Protein AF-A0A9Q9S8G8-F1 (afdb_monomer)

Solvent-accessible surface area (backbone atoms only — not comparable to full-atom values): 2773 Å² total; per-residue (Å²): 138,88,82,92,67,94,69,68,98,61,92,84,83,79,93,68,95,53,71,72,58,53,59,58,49,47,43,50,48,69,26,93,87,3,66,72,58,67,119

Sequence (39 aa):
MFRHVKQLQYTVRVAEPNPGLANLLLEQFGGPQGELAAG

Radius of gyration: 13.03 Å; Cα contacts (8 Å, |Δi|>4): 17; chains: 1; bounding box: 23×26×33 Å

Structure (mmCIF, N/CA/C/O backbone):
data_AF-A0A9Q9S8G8-F1
#
_entry.id   AF-A0A9Q9S8G8-F1
#
loop_
_atom_site.group_PDB
_atom_site.id
_atom_site.type_symbol
_atom_site.label_atom_id
_atom_site.label_alt_id
_atom_site.label_comp_id
_atom_site.label_asym_id
_atom_site.label_entity_id
_atom_site.label_seq_id
_atom_site.pdbx_PDB_ins_code
_atom_site.Cartn_x
_atom_site.Cartn_y
_atom_site.Cartn_z
_atom_site.occupancy
_atom_site.B_iso_or_equiv
_atom_site.auth_seq_id
_atom_site.auth_comp_id
_atom_site.auth_asym_id
_atom_site.auth_atom_id
_atom_site.pdbx_PDB_model_num
ATOM 1 N N . MET A 1 1 ? -16.450 -4.065 20.110 1.00 88.69 1 MET A N 1
ATOM 2 C CA . MET A 1 1 ? -15.348 -5.047 20.249 1.00 88.69 1 MET A CA 1
ATOM 3 C C . MET A 1 1 ? -14.852 -5.386 18.852 1.00 88.69 1 MET A C 1
ATOM 5 O O . MET A 1 1 ? -15.690 -5.598 17.987 1.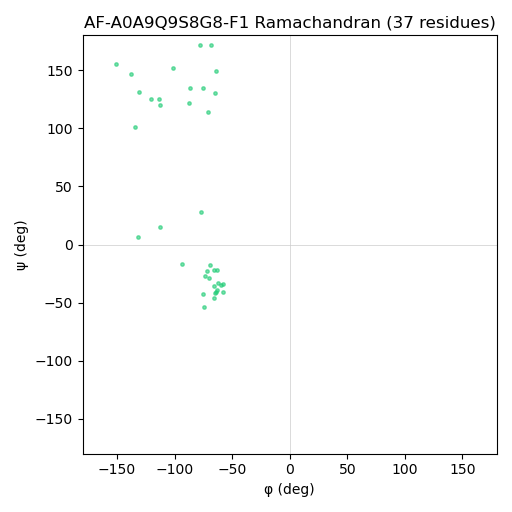00 88.69 1 MET A O 1
ATOM 9 N N . PHE A 1 2 ? -13.539 -5.397 18.617 1.00 93.88 2 PHE A N 1
ATOM 10 C CA . PHE A 1 2 ? -12.949 -5.681 17.301 1.00 93.88 2 PHE A CA 1
ATOM 11 C C . PHE A 1 2 ? -12.420 -7.120 17.230 1.00 93.88 2 PHE A C 1
ATOM 13 O O . PHE A 1 2 ? -12.023 -7.685 18.249 1.00 93.88 2 PHE A O 1
ATOM 20 N N . ARG A 1 3 ? -12.396 -7.705 16.025 1.00 96.69 3 ARG A N 1
ATOM 21 C CA . ARG A 1 3 ? -11.819 -9.028 15.743 1.00 96.69 3 ARG A CA 1
ATOM 22 C C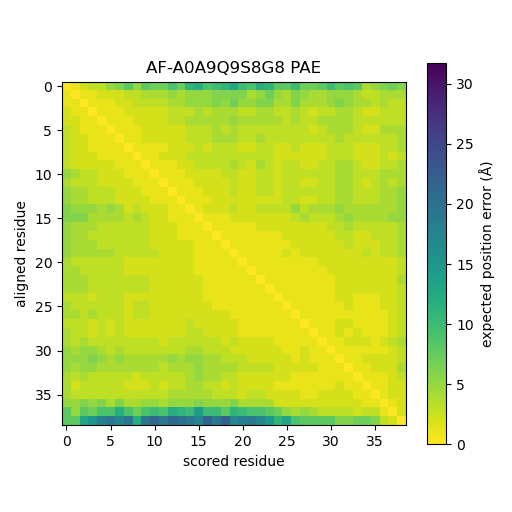 . ARG A 1 3 ? -10.891 -8.932 14.537 1.00 96.69 3 ARG A C 1
ATOM 24 O O . ARG A 1 3 ? -11.297 -8.433 13.495 1.00 96.69 3 ARG A O 1
ATOM 31 N N . HIS A 1 4 ? -9.683 -9.475 14.659 1.00 96.56 4 HIS A N 1
ATOM 32 C CA . HIS A 1 4 ? -8.765 -9.618 13.531 1.00 96.56 4 HIS A CA 1
ATOM 33 C C . HIS A 1 4 ? -9.037 -10.943 12.806 1.00 96.56 4 HIS A C 1
ATOM 35 O O . HIS A 1 4 ? -8.939 -12.018 13.401 1.00 96.56 4 HIS A O 1
ATOM 41 N N . VAL A 1 5 ? -9.348 -10.875 11.514 1.00 97.62 5 VAL A N 1
ATOM 42 C CA . VAL A 1 5 ? -9.457 -12.034 10.618 1.00 97.62 5 VAL A CA 1
ATOM 43 C C . VAL A 1 5 ? -8.329 -11.924 9.596 1.00 97.62 5 VAL A C 1
ATOM 45 O O . VAL A 1 5 ? -8.195 -10.894 8.952 1.00 97.62 5 VAL A O 1
ATOM 48 N N . LYS A 1 6 ? -7.498 -12.968 9.465 1.00 96.75 6 LYS A N 1
ATOM 49 C CA . LYS A 1 6 ? -6.298 -12.933 8.600 1.00 96.75 6 LYS A CA 1
ATOM 50 C C . LYS A 1 6 ? -6.618 -12.886 7.101 1.00 96.75 6 LYS A C 1
ATOM 52 O O . LYS A 1 6 ? -5.739 -12.605 6.295 1.00 96.75 6 LYS A O 1
ATOM 57 N N . GLN A 1 7 ? -7.843 -13.240 6.724 1.00 97.31 7 GLN A N 1
ATOM 58 C CA . GLN A 1 7 ? -8.293 -13.216 5.338 1.00 97.31 7 GLN A CA 1
ATOM 59 C C . GLN A 1 7 ? -8.544 -11.769 4.908 1.00 97.31 7 GLN A C 1
ATOM 61 O O . GLN A 1 7 ? -9.179 -11.008 5.635 1.00 97.31 7 GLN A O 1
ATOM 66 N N . LEU A 1 8 ? -8.062 -11.409 3.719 1.00 97.25 8 LEU A N 1
ATOM 67 C CA . LEU A 1 8 ? -8.352 -10.112 3.112 1.00 97.25 8 LEU A CA 1
ATOM 68 C C . LEU A 1 8 ? -9.854 -9.983 2.823 1.00 97.25 8 LEU A C 1
ATOM 70 O O . LEU A 1 8 ? -10.504 -10.976 2.497 1.00 97.25 8 LEU A O 1
ATOM 74 N N . GLN A 1 9 ? -10.379 -8.755 2.877 1.00 96.25 9 GLN A N 1
ATOM 75 C CA . GLN A 1 9 ? -11.774 -8.469 2.507 1.00 96.25 9 GLN A CA 1
ATOM 76 C C . GLN A 1 9 ? -12.063 -8.853 1.047 1.00 96.25 9 GLN A C 1
ATOM 78 O O . GLN A 1 9 ? -13.138 -9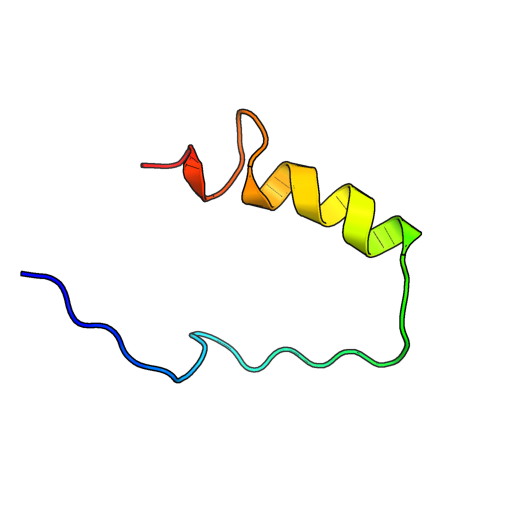.358 0.738 1.00 96.25 9 GLN A O 1
ATOM 83 N N . TYR A 1 10 ? -11.069 -8.675 0.170 1.00 97.00 10 TYR A N 1
ATOM 84 C CA . TYR A 1 10 ? -11.113 -9.067 -1.236 1.00 97.00 10 TYR A CA 1
ATOM 85 C C . TYR A 1 10 ? -9.789 -9.706 -1.660 1.00 97.00 10 TYR A C 1
ATOM 87 O O . TYR A 1 10 ? -8.716 -9.326 -1.187 1.00 97.00 10 TYR A O 1
ATOM 95 N N . THR A 1 11 ? -9.851 -10.680 -2.572 1.00 97.06 11 THR A N 1
ATOM 96 C CA . THR A 1 11 ? -8.647 -11.293 -3.144 1.00 97.06 11 THR A CA 1
ATOM 97 C 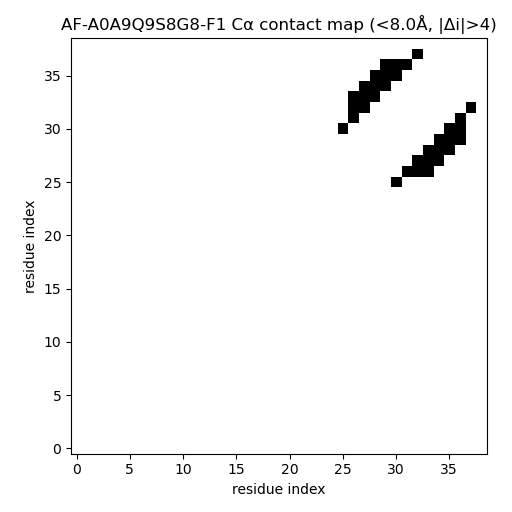C . THR A 1 11 ? -7.946 -10.309 -4.074 1.00 97.06 11 THR A C 1
ATOM 99 O O . THR A 1 11 ? -8.457 -9.982 -5.142 1.00 97.06 11 THR A O 1
ATOM 102 N N . VAL A 1 12 ? -6.744 -9.887 -3.694 1.00 95.62 12 VAL A N 1
ATOM 103 C CA . VAL A 1 12 ? -5.877 -9.057 -4.536 1.00 95.62 12 VAL A CA 1
ATOM 104 C C . VAL A 1 12 ? -5.040 -9.958 -5.445 1.00 95.62 12 VAL A C 1
ATOM 106 O O . VAL A 1 12 ? -4.482 -10.959 -4.994 1.00 95.62 12 VAL A O 1
ATOM 109 N N . ARG A 1 13 ? -4.947 -9.610 -6.732 1.00 97.00 13 ARG A N 1
ATOM 110 C CA . ARG A 1 13 ? -4.093 -10.287 -7.719 1.00 97.00 13 ARG A CA 1
ATOM 111 C C . ARG A 1 13 ? -3.107 -9.280 -8.296 1.00 97.00 13 ARG A C 1
ATOM 113 O O . ARG A 1 13 ? -3.526 -8.251 -8.814 1.00 97.00 13 ARG A O 1
ATOM 120 N N . VAL A 1 14 ? -1.818 -9.591 -8.219 1.00 95.81 14 VAL A N 1
ATOM 121 C CA . VAL A 1 14 ? -0.737 -8.766 -8.773 1.00 95.81 14 VAL A CA 1
ATOM 122 C C . VAL A 1 14 ? -0.115 -9.540 -9.927 1.00 95.81 14 VAL A C 1
ATOM 124 O O . VAL A 1 14 ? 0.344 -10.661 -9.725 1.00 95.81 14 VAL A O 1
ATOM 127 N N . ALA A 1 15 ? -0.154 -8.973 -11.133 1.00 97.50 15 ALA A N 1
ATOM 128 C CA . ALA A 1 15 ? 0.400 -9.620 -12.323 1.00 97.50 15 ALA A CA 1
ATOM 129 C C . ALA A 1 15 ? 1.934 -9.548 -12.344 1.00 97.50 15 ALA A C 1
ATOM 131 O O . ALA A 1 15 ? 2.598 -10.541 -12.627 1.00 97.50 15 ALA A O 1
ATOM 132 N N . GLU A 1 16 ? 2.487 -8.387 -11.994 1.00 98.12 16 GLU A N 1
ATOM 133 C CA . GLU A 1 16 ? 3.924 -8.128 -11.950 1.00 98.12 16 GLU A CA 1
ATOM 134 C C . GLU A 1 16 ? 4.257 -7.060 -10.892 1.00 98.12 16 GLU A C 1
ATOM 136 O O . GLU A 1 16 ? 3.390 -6.250 -10.541 1.00 98.12 16 GLU A O 1
ATOM 141 N N . PRO A 1 17 ? 5.489 -7.030 -10.355 1.00 97.88 17 PRO A N 1
ATOM 142 C CA . PRO A 1 17 ? 5.915 -5.971 -9.448 1.00 97.88 17 PRO A CA 1
ATOM 143 C C . PRO A 1 17 ? 5.949 -4.606 -10.147 1.00 97.88 17 PRO A C 1
ATOM 145 O O . PRO A 1 17 ? 6.580 -4.457 -11.190 1.00 97.88 17 PRO A O 1
ATOM 148 N N . ASN A 1 18 ? 5.342 -3.584 -9.536 1.00 98.06 18 ASN A N 1
ATOM 149 C CA . ASN A 1 18 ? 5.407 -2.209 -10.034 1.00 98.06 18 ASN A CA 1
ATOM 150 C C . ASN A 1 18 ? 5.696 -1.215 -8.888 1.00 98.06 18 ASN A C 1
ATOM 152 O O . ASN A 1 18 ? 4.778 -0.851 -8.147 1.00 98.06 18 ASN A O 1
ATOM 156 N N . PRO A 1 19 ? 6.951 -0.751 -8.733 1.00 97.88 19 PRO A N 1
ATOM 157 C CA . PRO A 1 19 ? 7.326 0.164 -7.654 1.00 97.88 19 PRO A CA 1
ATOM 158 C C . PRO A 1 19 ? 6.740 1.574 -7.825 1.00 97.88 19 PRO A C 1
ATOM 160 O O . PRO A 1 19 ? 6.463 2.243 -6.833 1.00 97.88 19 PRO A O 1
ATOM 163 N N . GLY A 1 20 ? 6.504 2.022 -9.063 1.00 98.19 20 GLY A N 1
ATOM 164 C CA . GLY A 1 20 ? 5.863 3.312 -9.327 1.00 98.19 20 GLY A CA 1
ATOM 165 C C . GLY A 1 20 ? 4.417 3.328 -8.836 1.00 98.19 20 GLY A C 1
ATOM 166 O O . GLY A 1 20 ? 4.018 4.239 -8.116 1.00 98.19 20 GLY A O 1
ATOM 167 N N . LEU A 1 21 ? 3.659 2.272 -9.144 1.00 97.69 21 LEU A N 1
ATOM 168 C CA . LEU A 1 21 ? 2.301 2.096 -8.628 1.00 97.69 21 LEU A CA 1
ATOM 169 C C . LEU A 1 21 ? 2.292 1.939 -7.102 1.00 97.69 21 LEU A C 1
ATOM 171 O O . LEU A 1 21 ? 1.448 2.535 -6.440 1.00 97.69 21 LEU A O 1
ATOM 175 N N . ALA A 1 22 ? 3.238 1.184 -6.534 1.00 97.69 22 ALA A N 1
ATOM 176 C CA . ALA A 1 22 ? 3.348 1.030 -5.084 1.00 97.69 22 ALA A CA 1
ATOM 177 C C . ALA A 1 22 ? 3.536 2.380 -4.370 1.00 97.69 22 ALA A C 1
ATOM 179 O O . ALA A 1 22 ? 2.889 2.618 -3.354 1.00 97.69 22 ALA A O 1
ATOM 180 N N . ASN A 1 23 ? 4.344 3.288 -4.930 1.00 97.94 23 ASN A N 1
ATOM 181 C CA . ASN A 1 23 ? 4.496 4.642 -4.394 1.00 97.94 23 ASN A CA 1
ATOM 182 C C . ASN A 1 23 ? 3.186 5.443 -4.439 1.00 97.94 23 ASN A C 1
ATOM 184 O O . ASN A 1 23 ? 2.885 6.151 -3.485 1.00 97.94 23 ASN A O 1
ATOM 188 N N . LEU A 1 24 ? 2.384 5.309 -5.502 1.00 97.56 24 LEU A N 1
ATOM 189 C CA . LEU A 1 24 ? 1.068 5.959 -5.577 1.00 97.56 24 LEU A CA 1
ATOM 190 C C . LEU A 1 24 ? 0.086 5.395 -4.536 1.00 97.56 24 LEU A C 1
ATOM 192 O O . LEU A 1 24 ? -0.705 6.142 -3.968 1.00 97.56 24 LEU A O 1
ATOM 196 N N . LEU A 1 25 ? 0.154 4.092 -4.243 1.00 97.50 25 LEU A N 1
ATOM 197 C CA . LEU A 1 25 ? -0.688 3.455 -3.223 1.00 97.50 25 LEU A CA 1
ATOM 198 C C . LEU A 1 25 ? -0.389 3.944 -1.797 1.00 97.50 25 LEU A C 1
ATOM 200 O O . LEU A 1 25 ? -1.271 3.859 -0.943 1.00 97.50 25 LEU A O 1
ATOM 204 N N . LEU A 1 26 ? 0.804 4.491 -1.529 1.00 97.69 26 LEU A N 1
ATOM 205 C CA . LEU A 1 26 ? 1.121 5.079 -0.221 1.00 97.69 26 LEU A CA 1
ATOM 206 C C . LEU A 1 26 ? 0.216 6.272 0.111 1.00 97.69 26 LEU A C 1
ATOM 208 O O . LEU A 1 26 ?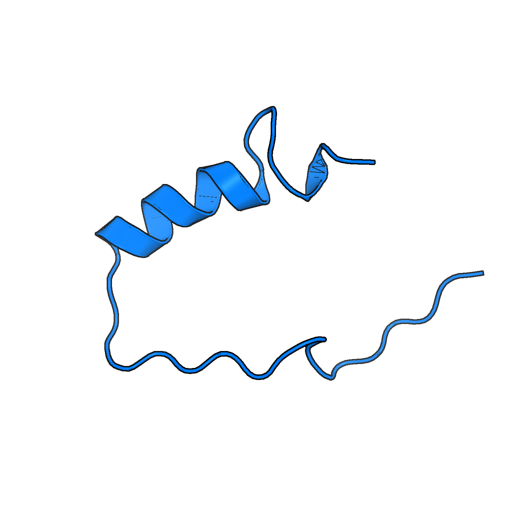 -0.150 6.436 1.273 1.00 97.69 26 LEU A O 1
ATOM 212 N N . GLU A 1 27 ? -0.203 7.047 -0.894 1.00 97.44 27 GLU A N 1
ATOM 213 C CA . GLU A 1 27 ? -1.133 8.167 -0.707 1.00 97.44 27 GLU A CA 1
ATOM 214 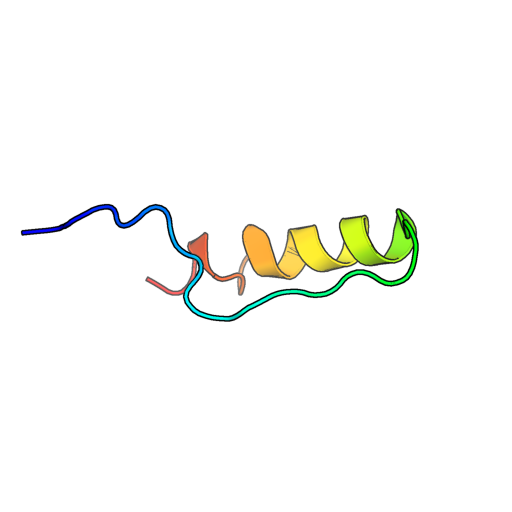C C . GLU A 1 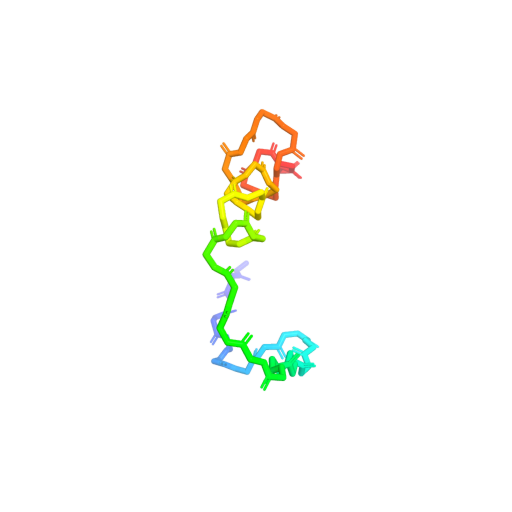27 ? -2.511 7.678 -0.243 1.00 97.44 27 GLU A C 1
ATOM 216 O O . GLU A 1 27 ? -3.099 8.234 0.677 1.00 97.44 27 GLU A O 1
ATOM 221 N N . GLN A 1 28 ? -3.013 6.583 -0.818 1.00 96.50 28 GLN A N 1
ATOM 222 C CA . GLN A 1 28 ? -4.284 5.997 -0.379 1.00 96.50 28 GLN A CA 1
ATOM 223 C C . GLN A 1 28 ? -4.164 5.271 0.962 1.00 96.50 28 GLN A C 1
ATOM 225 O O . GLN A 1 28 ? -5.139 5.181 1.696 1.00 96.50 28 GLN A O 1
ATOM 230 N N . PHE A 1 29 ? -2.984 4.762 1.316 1.00 97.00 29 PHE A N 1
ATOM 231 C CA . PHE A 1 29 ? -2.783 4.127 2.614 1.00 97.00 29 PHE A CA 1
ATOM 232 C C . PHE A 1 29 ? -2.707 5.158 3.751 1.00 97.00 29 PHE A C 1
ATOM 234 O O . PHE A 1 29 ? -3.448 5.046 4.724 1.00 97.00 29 PHE A O 1
ATOM 241 N N . GLY A 1 30 ? -1.827 6.157 3.637 1.00 95.81 30 GLY A N 1
ATOM 242 C CA . GLY A 1 30 ? -1.497 7.076 4.734 1.00 95.81 30 GLY A CA 1
ATOM 243 C C . GLY A 1 30 ? -1.522 8.563 4.385 1.00 95.81 30 GLY A C 1
ATOM 244 O O . GLY A 1 3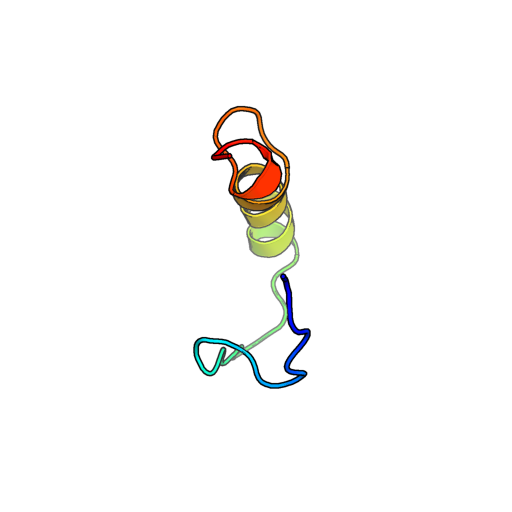0 ? -1.113 9.372 5.217 1.00 95.81 30 GLY A O 1
ATOM 245 N N . GLY A 1 31 ? -1.957 8.934 3.181 1.00 96.69 31 GLY A N 1
ATOM 246 C CA . GLY A 1 31 ? -2.146 10.330 2.800 1.00 96.69 31 GLY A CA 1
ATOM 247 C C . GLY A 1 31 ? -3.305 10.990 3.558 1.00 96.69 31 GLY A C 1
ATOM 248 O O . GLY A 1 31 ? -4.069 10.314 4.254 1.00 96.69 31 GLY A O 1
ATOM 249 N N . PRO A 1 32 ? -3.478 12.316 3.432 1.00 95.38 32 PRO A N 1
ATOM 250 C CA . PRO A 1 32 ? -4.468 13.065 4.209 1.00 95.38 32 PRO A CA 1
ATOM 251 C C . PRO A 1 32 ? -5.920 12.647 3.932 1.00 95.38 32 PRO A C 1
ATOM 253 O O . PRO A 1 32 ? -6.792 12.881 4.764 1.00 95.38 32 PRO A O 1
ATOM 256 N N . GLN A 1 33 ? -6.177 12.039 2.771 1.00 94.88 33 GLN A N 1
ATOM 257 C CA . GLN A 1 33 ? -7.466 11.458 2.381 1.00 94.88 33 GLN A CA 1
ATOM 258 C C . GLN A 1 33 ? -7.409 9.924 2.262 1.00 94.88 33 GLN A C 1
ATOM 260 O O . GLN A 1 33 ? -8.280 9.327 1.636 1.00 94.88 33 GLN A O 1
ATOM 265 N N . GLY A 1 34 ? -6.369 9.292 2.807 1.00 95.62 34 GLY A N 1
ATOM 266 C CA . GLY A 1 34 ? -6.189 7.846 2.763 1.00 95.62 34 GLY A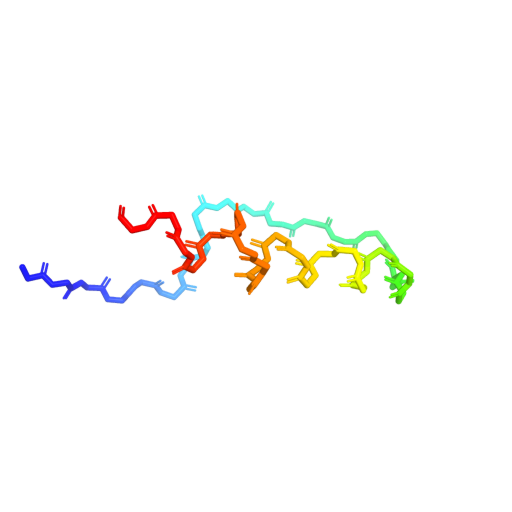 CA 1
ATOM 267 C C . GLY A 1 34 ? -7.050 7.091 3.779 1.00 95.62 34 GLY A C 1
ATOM 268 O O . GLY A 1 34 ? -7.645 7.668 4.689 1.00 95.62 34 GLY A O 1
ATOM 269 N N . GLU A 1 35 ? -7.053 5.767 3.661 1.00 96.12 35 GLU A N 1
ATOM 270 C CA . GLU A 1 35 ? -7.855 4.842 4.470 1.00 96.12 35 GLU A CA 1
ATOM 271 C C . GLU A 1 35 ? -7.583 4.969 5.976 1.00 96.12 35 GLU A C 1
ATOM 273 O O . GLU A 1 35 ? -8.496 4.834 6.786 1.00 96.12 35 GLU A O 1
ATOM 278 N N . LEU A 1 36 ? -6.340 5.267 6.378 1.00 94.12 36 LEU A N 1
ATOM 279 C CA . LEU A 1 36 ? -6.006 5.476 7.792 1.00 94.12 36 LEU A CA 1
ATOM 280 C C . LEU A 1 36 ? -6.564 6.790 8.366 1.00 94.12 36 LEU A C 1
ATOM 282 O O . LEU A 1 36 ? -6.713 6.896 9.582 1.00 94.12 36 LEU A O 1
ATOM 286 N N . ALA A 1 37 ? -6.850 7.782 7.518 1.00 94.06 37 ALA A N 1
ATOM 287 C CA . ALA A 1 37 ? -7.414 9.073 7.915 1.00 94.06 37 ALA A CA 1
ATOM 288 C C . ALA A 1 37 ? -8.951 9.103 7.833 1.00 94.06 37 ALA A C 1
ATOM 290 O O . ALA A 1 37 ? -9.575 9.972 8.440 1.00 94.06 37 ALA A O 1
ATOM 291 N N . ALA A 1 38 ? -9.561 8.153 7.119 1.00 87.50 38 ALA A N 1
ATOM 292 C CA . ALA A 1 38 ? -10.996 8.074 6.833 1.00 87.50 38 ALA A CA 1
ATOM 293 C C . ALA A 1 38 ? -11.864 7.560 8.007 1.00 87.50 38 ALA A C 1
ATOM 295 O O . ALA A 1 38 ? -12.896 6.937 7.768 1.00 87.50 38 ALA A O 1
ATOM 296 N N . GLY A 1 39 ? -11.418 7.783 9.250 1.00 63.19 39 GLY A N 1
ATOM 297 C CA . GLY A 1 39 ? -11.986 7.224 10.487 1.00 63.19 39 GLY A CA 1
ATOM 298 C C . GLY A 1 39 ? -13.494 7.367 10.679 1.00 63.19 39 GLY A C 1
ATOM 299 O O . GLY A 1 39 ? -14.091 8.339 10.167 1.00 63.19 39 GLY A O 1
#

Foldseek 3Di:
DDDDDPDDPDDDDDPDDDVVVVVVVVCQPDNCPHPVNPD

Organism: NCBI:txid2587529

Secondary structure (DSSP, 8-state):
-----SS-SS----SS--HHHHHHHHHHHHSTTSTTT--

Mean predicted aligned error: 2.99 Å

InterPro domains:
  IPR007760 Manganese catalase [PF05067] (1-38)
  IPR009078 Ferritin-like superfamily [SSF47240] (1-38)
  IPR012347 Ferritin-like [G3DSA:1.20.1260.10] (1-39)

pLDDT: mean 95.42, std 5.68, range [63.19, 98.19]